Protein AF-A0A5K0Y7M5-F1 (afdb_monomer_lite)

Structure (mmCIF, N/CA/C/O backbone):
data_AF-A0A5K0Y7M5-F1
#
_entry.id   AF-A0A5K0Y7M5-F1
#
loop_
_atom_site.group_PDB
_atom_site.id
_atom_site.type_symbol
_atom_site.label_atom_id
_atom_site.label_alt_id
_atom_site.label_comp_id
_atom_site.label_asym_id
_atom_site.label_entity_id
_atom_site.label_seq_id
_atom_site.pdbx_PDB_ins_code
_atom_site.Cartn_x
_atom_site.Cartn_y
_atom_site.Cartn_z
_atom_site.occupancy
_atom_site.B_iso_or_equiv
_atom_site.auth_seq_id
_atom_site.auth_comp_id
_atom_site.auth_asym_id
_atom_site.auth_atom_id
_atom_site.pdbx_PDB_model_num
ATOM 1 N N . PHE A 1 1 ? 3.716 17.252 -8.689 1.00 55.22 1 PHE A N 1
ATOM 2 C CA . PHE A 1 1 ? 4.107 16.010 -9.381 1.00 55.22 1 PHE A CA 1
ATOM 3 C C . PHE A 1 1 ? 5.021 16.447 -10.497 1.00 55.22 1 PHE A C 1
ATOM 5 O O . PHE A 1 1 ? 4.531 16.986 -11.481 1.00 55.22 1 PHE A O 1
ATOM 12 N N . ASP A 1 2 ? 6.326 16.299 -10.298 1.00 57.94 2 ASP A N 1
ATOM 13 C CA . ASP A 1 2 ? 7.322 16.937 -11.171 1.00 57.94 2 ASP A CA 1
ATOM 14 C C . ASP A 1 2 ? 7.666 16.073 -12.393 1.00 57.94 2 ASP A C 1
ATOM 16 O O . ASP A 1 2 ? 8.540 16.413 -13.174 1.00 57.94 2 ASP A O 1
ATOM 20 N N . GLY A 1 3 ? 6.958 14.952 -12.595 1.00 61.59 3 GLY A N 1
ATOM 21 C CA . GLY A 1 3 ? 7.125 14.074 -13.759 1.00 61.59 3 GLY A CA 1
ATOM 22 C C . GLY A 1 3 ? 8.392 13.212 -13.737 1.00 61.59 3 GLY A C 1
ATOM 23 O O . GLY A 1 3 ? 8.400 12.162 -14.372 1.00 61.59 3 GLY A O 1
ATOM 24 N N . ASP A 1 4 ? 9.404 13.596 -12.958 1.00 66.88 4 ASP A N 1
ATOM 25 C CA . ASP A 1 4 ? 10.690 12.893 -12.849 1.00 66.88 4 ASP A CA 1
ATOM 26 C C . ASP A 1 4 ? 10.598 11.538 -12.127 1.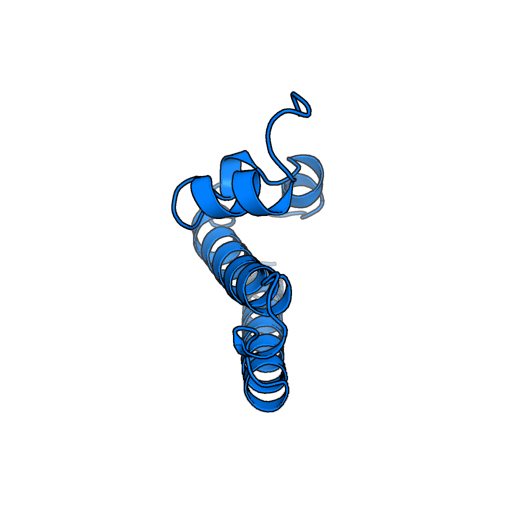00 66.88 4 ASP A C 1
ATOM 28 O O . ASP A 1 4 ? 11.409 10.644 -12.370 1.00 66.88 4 ASP A O 1
ATOM 32 N N . PHE A 1 5 ? 9.577 11.346 -11.284 1.00 67.62 5 PHE A N 1
ATOM 33 C CA . PHE A 1 5 ? 9.327 10.088 -10.580 1.00 67.62 5 PHE A CA 1
ATOM 34 C C . PHE A 1 5 ? 7.9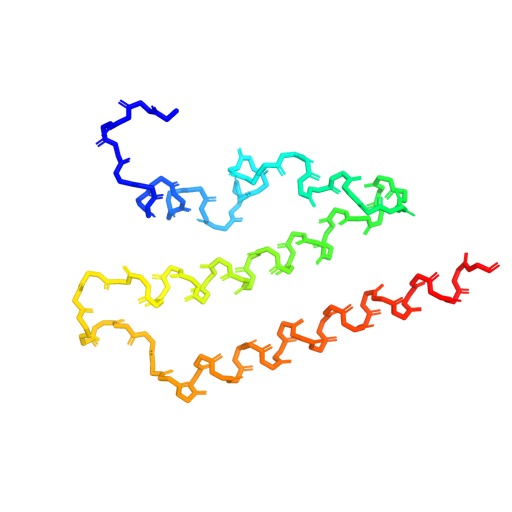69 9.496 -10.969 1.00 67.62 5 PHE A C 1
ATOM 36 O O . PHE A 1 5 ? 6.941 10.166 -10.828 1.00 67.62 5 PHE A O 1
ATOM 43 N N . PRO A 1 6 ? 7.907 8.217 -11.391 1.00 86.31 6 PRO A N 1
ATOM 44 C CA . PRO A 1 6 ? 6.636 7.518 -11.515 1.00 86.31 6 PRO A CA 1
ATOM 45 C C . PRO A 1 6 ? 5.886 7.573 -10.182 1.00 86.31 6 PRO A C 1
ATOM 47 O O . PRO A 1 6 ? 6.495 7.375 -9.131 1.00 86.31 6 PRO A O 1
ATOM 50 N N . LEU A 1 7 ? 4.561 7.763 -10.217 1.00 86.44 7 LEU A N 1
ATOM 51 C CA . LEU A 1 7 ? 3.716 7.874 -9.015 1.00 86.44 7 LEU A CA 1
ATOM 52 C C . LEU A 1 7 ? 4.021 6.788 -7.972 1.00 86.44 7 LEU A C 1
ATOM 54 O O . LEU A 1 7 ? 4.115 7.069 -6.783 1.00 86.44 7 LEU A O 1
ATOM 58 N N . ARG A 1 8 ? 4.251 5.550 -8.424 1.00 88.62 8 ARG A N 1
ATOM 59 C CA . ARG A 1 8 ? 4.637 4.427 -7.562 1.00 88.62 8 ARG A CA 1
ATOM 60 C C . ARG A 1 8 ? 5.902 4.703 -6.748 1.00 88.62 8 ARG A C 1
ATOM 62 O O . ARG A 1 8 ? 5.944 4.340 -5.580 1.00 88.62 8 ARG A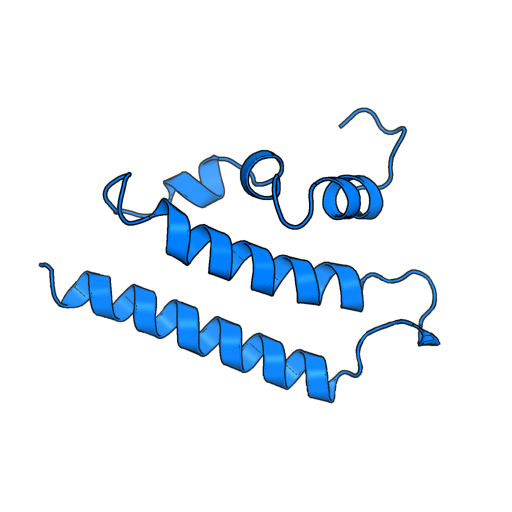 O 1
ATOM 69 N N . GLN A 1 9 ? 6.942 5.249 -7.372 1.00 89.31 9 GLN A N 1
ATOM 70 C CA . GLN A 1 9 ? 8.212 5.498 -6.697 1.00 89.31 9 GLN A CA 1
ATOM 71 C C . GLN A 1 9 ? 8.064 6.610 -5.664 1.00 89.31 9 GLN A C 1
ATOM 73 O O . GLN A 1 9 ? 8.480 6.432 -4.527 1.00 89.31 9 GLN A O 1
ATOM 78 N N . TRP A 1 10 ? 7.371 7.685 -6.028 1.00 88.94 10 TRP A N 1
ATOM 79 C CA . TRP A 1 10 ? 7.077 8.776 -5.105 1.00 88.94 10 TRP A CA 1
ATOM 80 C C . TRP A 1 10 ? 6.288 8.302 -3.872 1.00 88.94 10 TRP A C 1
ATOM 82 O O . TRP A 1 10 ? 6.640 8.615 -2.738 1.00 88.94 10 TRP A O 1
ATOM 92 N N . VAL A 1 11 ? 5.272 7.456 -4.076 1.00 89.69 11 VAL A N 1
ATOM 93 C CA . VAL A 1 11 ? 4.516 6.838 -2.973 1.00 89.69 11 VAL A CA 1
ATOM 94 C C . VAL A 1 11 ? 5.389 5.883 -2.148 1.00 89.69 11 VAL A C 1
ATOM 96 O O . VAL A 1 11 ? 5.261 5.848 -0.927 1.00 89.69 11 VAL A O 1
ATOM 99 N N . ALA A 1 12 ? 6.279 5.114 -2.782 1.00 90.62 12 ALA A N 1
ATOM 100 C CA . ALA A 1 12 ? 7.176 4.196 -2.079 1.00 90.62 12 ALA A CA 1
ATOM 101 C C . ALA A 1 12 ? 8.190 4.929 -1.185 1.00 90.62 12 ALA A C 1
ATOM 103 O O . ALA A 1 12 ? 8.497 4.434 -0.107 1.00 90.62 12 ALA A O 1
ATOM 104 N N . GLU A 1 13 ? 8.682 6.094 -1.610 1.00 89.94 13 GLU A N 1
ATOM 105 C CA . GLU A 1 13 ? 9.626 6.914 -0.838 1.00 89.94 13 GLU A CA 1
ATOM 106 C C . GLU A 1 13 ? 8.969 7.584 0.376 1.00 89.94 13 GLU 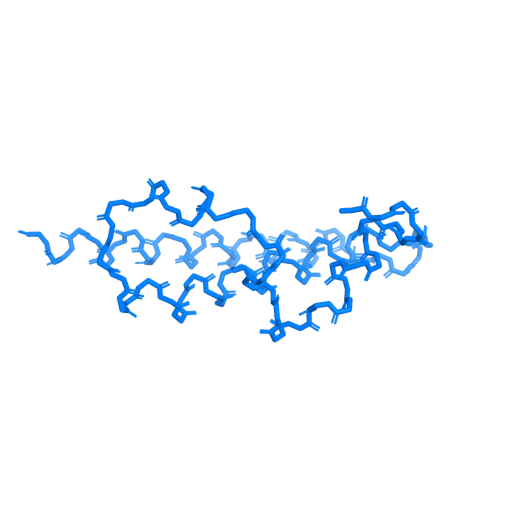A C 1
ATOM 108 O O . GLU A 1 13 ? 9.602 7.724 1.420 1.00 89.94 13 GLU A O 1
ATOM 113 N N . ALA A 1 14 ? 7.688 7.947 0.277 1.00 89.12 14 ALA A N 1
ATOM 114 C CA . ALA A 1 14 ? 6.928 8.489 1.403 1.00 89.12 14 ALA A CA 1
ATOM 115 C C . ALA A 1 14 ? 6.456 7.412 2.403 1.00 89.12 14 ALA A C 1
ATOM 117 O O . ALA A 1 14 ? 6.107 7.718 3.546 1.00 89.12 14 ALA A O 1
ATOM 118 N N . PHE A 1 15 ? 6.413 6.144 1.992 1.00 89.31 15 PHE A N 1
ATOM 119 C CA . PHE A 1 15 ? 5.888 5.054 2.808 1.00 89.31 15 PHE A CA 1
ATOM 120 C C . PHE A 1 15 ? 6.892 4.568 3.878 1.00 89.31 15 PHE A C 1
ATOM 122 O O . PHE A 1 15 ? 8.077 4.421 3.587 1.00 89.31 15 PHE A O 1
ATOM 129 N N . PRO A 1 16 ? 6.444 4.202 5.099 1.00 87.75 16 PRO A N 1
ATOM 130 C CA . PRO A 1 16 ? 5.098 4.389 5.655 1.00 87.75 16 PRO A CA 1
ATOM 131 C C . PRO A 1 16 ? 4.921 5.732 6.383 1.00 87.75 16 PRO A C 1
ATOM 133 O O . PRO A 1 16 ? 3.795 6.106 6.693 1.00 87.75 16 PRO A O 1
ATOM 136 N N . VAL A 1 17 ? 6.017 6.432 6.693 1.00 84.38 17 VAL A N 1
ATOM 137 C CA . VAL A 1 17 ? 6.050 7.516 7.694 1.00 84.38 17 VAL A CA 1
ATOM 138 C C . VAL A 1 17 ? 5.396 8.804 7.198 1.00 84.38 17 VAL A C 1
ATOM 140 O O . VAL A 1 17 ? 4.649 9.428 7.942 1.00 84.38 17 VAL A O 1
ATOM 143 N N . ALA A 1 18 ? 5.650 9.184 5.949 1.00 83.00 18 ALA A N 1
ATOM 144 C CA . ALA A 1 18 ? 5.162 10.420 5.340 1.00 83.00 18 ALA A CA 1
ATOM 145 C C . ALA A 1 18 ? 3.944 10.167 4.438 1.00 83.00 18 ALA A C 1
ATOM 147 O O . ALA A 1 18 ? 3.648 10.947 3.535 1.00 83.00 18 ALA A O 1
ATOM 148 N N . ILE A 1 19 ? 3.223 9.057 4.644 1.00 82.25 19 ILE A N 1
ATOM 149 C CA . ILE A 1 19 ? 2.118 8.703 3.752 1.00 82.25 19 ILE A CA 1
ATOM 150 C C . ILE A 1 19 ? 0.974 9.723 3.823 1.00 82.25 19 ILE A C 1
ATOM 152 O O . ILE A 1 19 ? 0.314 9.981 2.824 1.00 82.25 19 ILE A O 1
ATOM 156 N N . SER A 1 20 ? 0.770 10.363 4.975 1.00 77.12 20 SER A N 1
ATOM 157 C CA . SER A 1 20 ? -0.177 11.472 5.118 1.00 77.12 20 SER A CA 1
ATOM 158 C C . SER A 1 20 ? 0.122 12.641 4.181 1.00 77.12 20 SER A C 1
ATOM 160 O O . SER A 1 20 ? -0.805 13.328 3.765 1.00 77.12 20 SER A O 1
ATOM 162 N N . ASP A 1 21 ? 1.391 12.841 3.829 1.00 79.75 21 ASP A N 1
ATOM 163 C CA . ASP A 1 21 ? 1.858 13.996 3.060 1.00 79.75 21 ASP A CA 1
ATOM 164 C C . ASP A 1 21 ? 1.628 13.799 1.557 1.00 79.75 21 ASP A C 1
ATOM 166 O O . ASP A 1 21 ? 1.656 14.753 0.780 1.00 79.75 21 ASP A O 1
ATOM 170 N N . VAL A 1 22 ? 1.372 12.551 1.148 1.00 79.94 22 VAL A N 1
ATOM 171 C CA . VAL A 1 22 ? 1.096 12.173 -0.242 1.00 79.94 22 VAL A CA 1
ATOM 172 C C . VAL A 1 22 ? -0.382 11.918 -0.523 1.00 79.94 22 VAL A C 1
ATOM 174 O O . VAL A 1 22 ? -0.774 11.794 -1.684 1.00 79.94 22 VAL A O 1
ATOM 177 N N . ILE A 1 23 ? -1.209 11.827 0.521 1.00 79.38 23 ILE A N 1
ATOM 178 C CA . ILE A 1 23 ? -2.654 11.651 0.391 1.00 79.38 23 ILE A CA 1
ATOM 179 C C . ILE A 1 23 ? -3.318 13.002 0.146 1.00 79.38 23 ILE A C 1
ATOM 181 O O . ILE A 1 23 ? -3.048 13.986 0.831 1.00 79.38 23 ILE A O 1
ATOM 185 N N . ASP A 1 24 ? -4.246 13.022 -0.808 1.00 81.19 24 ASP A N 1
ATOM 186 C CA . ASP A 1 24 ? -5.086 14.186 -1.050 1.00 81.19 24 ASP A CA 1
ATOM 187 C C . ASP A 1 24 ? -5.863 14.556 0.224 1.00 81.19 24 ASP A C 1
ATOM 189 O O . ASP A 1 24 ? -6.601 13.747 0.799 1.00 81.19 24 ASP A O 1
ATOM 193 N N . SER A 1 25 ? -5.694 15.798 0.669 1.00 75.75 25 SER A N 1
ATOM 194 C CA . SER A 1 25 ? -6.300 16.300 1.896 1.00 75.75 25 SER A CA 1
ATOM 195 C C . SER A 1 25 ? -7.829 16.277 1.848 1.00 75.75 25 SER A C 1
ATOM 197 O O . SER A 1 25 ? -8.457 16.107 2.894 1.00 75.75 25 SER A O 1
ATOM 199 N N . HIS A 1 26 ? -8.450 16.348 0.664 1.00 74.81 26 HIS A N 1
ATOM 200 C CA . HIS A 1 26 ? -9.896 16.204 0.504 1.00 74.81 26 HIS A CA 1
ATOM 201 C C . HIS A 1 26 ? -10.380 14.800 0.889 1.00 74.81 26 HIS A C 1
ATOM 203 O O . HIS A 1 26 ? -11.424 14.679 1.532 1.00 74.81 26 HIS A O 1
ATOM 209 N N . LEU A 1 27 ? -9.591 13.753 0.616 1.00 72.50 27 LEU A N 1
ATOM 210 C CA . LEU A 1 27 ? -9.909 12.378 1.029 1.00 72.50 27 LEU A CA 1
ATOM 211 C C . LEU A 1 27 ? -9.850 12.201 2.555 1.00 72.50 27 LEU A C 1
ATOM 213 O O . LEU A 1 27 ? -10.544 11.352 3.117 1.00 72.50 27 LEU A O 1
ATOM 217 N N . LEU A 1 28 ? -9.047 13.016 3.243 1.00 68.00 28 LEU A N 1
ATOM 218 C CA . LEU A 1 28 ? -8.982 13.047 4.707 1.00 68.00 28 LEU A CA 1
ATOM 219 C C . LEU A 1 28 ? -10.150 13.853 5.310 1.00 68.00 28 LEU A C 1
ATOM 221 O O . LEU A 1 28 ? -10.655 13.513 6.389 1.00 68.00 28 LEU A O 1
ATOM 225 N N . ASN A 1 29 ? -10.607 14.891 4.600 1.00 60.25 29 ASN A N 1
ATOM 226 C CA . ASN A 1 29 ? -11.595 15.863 5.075 1.00 60.25 29 ASN A CA 1
ATOM 227 C C . ASN A 1 29 ? -13.064 15.463 4.851 1.00 60.25 29 ASN A C 1
ATOM 229 O O . ASN A 1 29 ? -13.935 15.994 5.532 1.00 60.25 29 ASN A O 1
ATOM 233 N N . GLU A 1 30 ? -13.370 14.505 3.969 1.00 57.78 30 GLU A N 1
ATOM 234 C CA . GLU A 1 30 ? -14.753 14.038 3.716 1.00 57.78 30 GLU A CA 1
ATOM 235 C C . GLU A 1 30 ? -15.416 13.302 4.897 1.00 57.78 30 GLU A C 1
ATOM 237 O O . GLU A 1 30 ? -16.586 12.916 4.853 1.00 57.78 30 GLU A O 1
ATOM 242 N N . SER A 1 31 ? -14.697 13.096 5.995 1.00 54.19 31 SER A N 1
ATOM 243 C CA . SER A 1 31 ? -15.229 1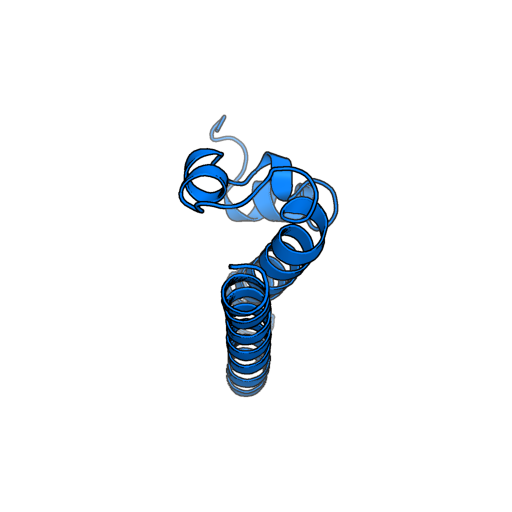2.406 7.161 1.00 54.19 31 SER A CA 1
ATOM 244 C C . SER A 1 31 ? -15.754 13.414 8.197 1.00 54.19 31 SER A C 1
ATOM 246 O O . SER A 1 31 ? -15.066 14.358 8.545 1.00 54.19 31 SER A O 1
ATOM 248 N N . ASN A 1 32 ? -16.962 13.237 8.740 1.00 51.94 32 ASN A N 1
ATOM 249 C CA . ASN A 1 32 ? -17.541 14.104 9.792 1.00 51.94 32 ASN A CA 1
ATOM 250 C C . ASN A 1 32 ? -16.976 13.806 11.206 1.00 51.94 32 ASN A C 1
ATOM 252 O O . ASN A 1 32 ? -17.732 13.504 12.125 1.00 51.94 32 ASN A O 1
ATOM 256 N N . ILE A 1 33 ? -15.654 13.774 11.377 1.00 52.59 33 ILE A N 1
ATOM 257 C CA . ILE A 1 33 ? -14.959 13.383 12.626 1.00 52.59 33 ILE A CA 1
ATOM 258 C C . ILE A 1 33 ? -14.164 14.573 13.198 1.00 52.59 33 ILE A C 1
ATOM 260 O O . ILE A 1 33 ? -13.808 15.510 12.478 1.00 52.59 33 ILE A O 1
ATOM 264 N N . THR A 1 34 ? -13.845 14.549 14.486 1.00 52.44 34 THR A N 1
ATOM 265 C CA . THR A 1 34 ? -12.958 15.521 15.141 1.00 52.44 34 THR A CA 1
ATOM 266 C C . THR A 1 34 ? -11.478 15.269 14.761 1.00 52.44 34 THR A C 1
ATOM 268 O O . THR A 1 34 ? -11.115 14.144 14.410 1.00 52.44 34 THR A O 1
ATOM 271 N N . PRO A 1 35 ? -10.592 16.287 14.763 1.00 55.88 35 PRO A N 1
ATOM 272 C CA . PRO A 1 35 ? -9.225 16.172 14.221 1.00 55.88 35 PRO A CA 1
ATOM 273 C C . PRO A 1 35 ? -8.280 15.199 14.954 1.00 55.88 35 PRO A C 1
ATOM 275 O O . PRO A 1 35 ? -7.397 14.629 14.320 1.00 55.88 35 PRO A O 1
ATOM 278 N N . ALA A 1 36 ? -8.449 15.001 16.266 1.00 54.81 36 ALA A N 1
ATOM 279 C CA . ALA A 1 36 ? -7.453 14.325 17.107 1.00 54.81 36 ALA A CA 1
ATOM 280 C C . ALA A 1 36 ? -7.536 12.784 17.073 1.00 54.81 36 ALA A C 1
ATOM 282 O O . ALA A 1 36 ? -6.519 12.118 16.915 1.00 54.81 36 ALA A O 1
ATOM 283 N N . GLU A 1 37 ? -8.738 12.205 17.154 1.00 53.81 37 GLU A N 1
ATOM 284 C CA . GLU A 1 37 ? -8.948 10.742 17.112 1.00 53.81 37 GLU A CA 1
ATOM 285 C C . GLU A 1 37 ? -8.862 10.180 15.685 1.00 53.81 37 GLU A C 1
ATOM 287 O O . GLU A 1 37 ? -8.610 8.994 15.475 1.00 53.81 37 GLU A O 1
ATOM 292 N N . ARG A 1 38 ? -9.023 11.054 14.683 1.00 58.38 38 ARG A N 1
ATOM 293 C CA . ARG A 1 38 ? -8.901 10.717 13.265 1.00 58.38 38 ARG A CA 1
ATOM 294 C C . ARG A 1 38 ? -7.480 10.275 12.889 1.00 58.38 38 ARG A C 1
ATOM 296 O O . ARG A 1 38 ? -7.348 9.445 11.999 1.00 58.38 38 ARG A O 1
ATOM 303 N N . SER A 1 39 ? -6.431 10.806 13.524 1.00 67.69 39 SER A N 1
ATOM 304 C CA . SER A 1 39 ? -5.077 10.750 12.949 1.00 67.69 39 SER A CA 1
ATOM 305 C C . SER A 1 39 ? -4.448 9.348 12.980 1.00 67.69 39 SER A C 1
ATOM 307 O O . SER A 1 39 ? -4.080 8.832 11.929 1.00 67.69 39 SER A O 1
ATOM 309 N N . ALA A 1 40 ? -4.388 8.677 14.137 1.00 71.88 40 ALA A N 1
ATOM 310 C CA . ALA A 1 40 ? -3.633 7.425 14.261 1.00 71.88 40 ALA A CA 1
ATOM 311 C C . ALA A 1 40 ? -4.286 6.262 13.500 1.00 71.88 40 ALA A C 1
ATOM 313 O O . ALA A 1 40 ? -3.649 5.611 12.679 1.00 71.88 40 ALA A O 1
ATOM 314 N N . ALA A 1 41 ? -5.584 6.041 13.706 1.00 73.75 41 ALA A N 1
ATOM 315 C CA . ALA A 1 41 ? -6.255 4.904 13.094 1.00 73.75 41 ALA A CA 1
ATOM 316 C C . ALA A 1 41 ? -6.527 5.083 11.590 1.00 73.75 41 ALA A C 1
ATOM 318 O O . ALA A 1 41 ? -6.590 4.092 10.858 1.00 73.75 41 ALA A O 1
ATOM 319 N N . MET A 1 42 ? -6.679 6.325 11.102 1.00 77.31 42 MET A N 1
ATOM 320 C CA . MET A 1 42 ? -6.670 6.561 9.655 1.00 77.31 42 MET A CA 1
ATOM 321 C C . MET A 1 42 ? -5.272 6.387 9.070 1.00 77.31 42 MET A C 1
ATOM 323 O O . MET A 1 42 ? -5.171 5.806 7.996 1.00 77.31 42 MET A O 1
ATOM 327 N N . ASN A 1 43 ? -4.210 6.806 9.763 1.00 80.38 43 ASN A N 1
ATOM 328 C CA . ASN A 1 43 ? -2.844 6.541 9.313 1.00 80.38 43 ASN A CA 1
ATOM 329 C C . ASN A 1 43 ? -2.573 5.037 9.208 1.00 80.38 43 ASN A C 1
ATOM 331 O O . ASN A 1 43 ? -2.117 4.587 8.162 1.00 80.38 43 ASN A O 1
ATOM 335 N N . ASP A 1 44 ? -2.959 4.238 10.205 1.00 84.56 44 ASP A N 1
ATOM 336 C CA . ASP A 1 44 ? -2.834 2.776 10.139 1.00 84.56 44 ASP A CA 1
ATOM 337 C C . ASP A 1 44 ? -3.596 2.188 8.944 1.00 84.56 44 ASP A C 1
ATOM 339 O O . ASP A 1 44 ? -3.111 1.295 8.245 1.00 84.56 44 ASP A O 1
ATOM 343 N N . LEU A 1 45 ? -4.801 2.701 8.680 1.00 86.69 45 LEU A N 1
ATOM 344 C CA . LEU A 1 45 ? -5.602 2.291 7.533 1.00 86.69 45 LEU A CA 1
ATOM 345 C C . LEU A 1 45 ? -4.915 2.631 6.203 1.00 86.69 45 LEU A C 1
ATOM 347 O O . LEU A 1 45 ? -4.880 1.789 5.305 1.00 86.69 45 LEU A O 1
ATOM 351 N N . LEU A 1 46 ? -4.370 3.840 6.083 1.00 87.31 46 LEU A N 1
ATOM 352 C CA . LEU A 1 46 ? -3.648 4.297 4.899 1.00 87.31 46 LEU A CA 1
ATOM 353 C C . LEU A 1 46 ? -2.379 3.478 4.674 1.00 87.31 46 LEU A C 1
ATOM 355 O O . LEU A 1 46 ? -2.140 3.044 3.550 1.00 87.31 46 LEU A O 1
ATOM 359 N N . VAL A 1 47 ? -1.621 3.192 5.734 1.00 90.88 47 VAL A N 1
ATOM 360 C CA . VAL A 1 47 ? -0.443 2.319 5.680 1.00 90.88 47 VAL A CA 1
ATOM 361 C C . VAL A 1 47 ? -0.833 0.936 5.161 1.00 90.88 47 VAL A C 1
ATOM 363 O O . VAL A 1 47 ? -0.241 0.470 4.192 1.00 90.88 47 VAL A O 1
ATOM 366 N N . MET A 1 48 ? -1.880 0.307 5.707 1.00 92.69 48 MET A N 1
ATOM 367 C CA . MET A 1 48 ? -2.328 -1.009 5.229 1.00 92.69 48 MET A CA 1
ATOM 368 C C . MET A 1 48 ? -2.755 -0.995 3.753 1.00 92.69 48 MET A C 1
ATOM 370 O O . MET A 1 48 ? -2.436 -1.921 3.007 1.00 92.69 48 MET A O 1
ATOM 374 N N . ILE A 1 49 ? -3.484 0.036 3.312 1.00 92.44 49 ILE A N 1
ATOM 375 C CA . ILE A 1 49 ? -3.910 0.165 1.909 1.00 92.44 49 ILE A CA 1
ATOM 376 C C . ILE A 1 49 ? -2.692 0.323 0.993 1.00 92.44 49 ILE A C 1
ATOM 378 O O . ILE A 1 49 ? -2.597 -0.356 -0.033 1.00 92.44 49 ILE A O 1
ATOM 382 N N . MET A 1 50 ? -1.757 1.196 1.367 1.00 93.44 50 MET A N 1
ATOM 383 C CA . MET A 1 50 ? -0.576 1.505 0.565 1.00 93.44 50 MET A CA 1
ATOM 384 C C . MET A 1 50 ? 0.411 0.345 0.515 1.00 93.44 50 MET A C 1
ATOM 386 O O . MET A 1 50 ? 0.965 0.081 -0.546 1.00 93.44 50 MET A O 1
ATOM 390 N N . GLU A 1 51 ? 0.567 -0.415 1.597 1.00 95.50 51 GLU A N 1
ATOM 391 C CA . GLU A 1 51 ? 1.380 -1.633 1.619 1.00 95.50 51 GLU A CA 1
ATOM 392 C C . GLU A 1 51 ? 0.889 -2.660 0.583 1.00 95.50 51 GLU A C 1
ATOM 394 O O . GLU A 1 51 ? 1.677 -3.178 -0.220 1.00 95.50 51 GLU A O 1
ATOM 399 N N . ILE A 1 52 ? -0.428 -2.907 0.533 1.00 97.00 52 ILE A N 1
ATOM 400 C CA . ILE A 1 52 ? -1.033 -3.793 -0.473 1.00 97.00 52 ILE A CA 1
ATOM 401 C C . ILE A 1 52 ? -0.869 -3.202 -1.875 1.00 97.00 52 ILE A C 1
ATOM 403 O O . ILE A 1 52 ? -0.450 -3.912 -2.792 1.00 97.00 52 ILE A O 1
ATOM 407 N N . GLY A 1 53 ? -1.168 -1.912 -2.057 1.00 94.94 53 GLY A N 1
ATOM 408 C CA . GLY A 1 53 ? -1.073 -1.233 -3.351 1.00 94.94 53 GLY A CA 1
ATOM 409 C C . GLY A 1 53 ? 0.345 -1.241 -3.932 1.00 94.94 53 GLY A C 1
ATOM 410 O O . GLY A 1 53 ? 0.541 -1.577 -5.103 1.00 94.94 53 GLY A O 1
ATOM 411 N N . LEU A 1 54 ? 1.357 -0.950 -3.113 1.00 95.06 54 LEU A N 1
ATOM 412 C CA . LEU A 1 54 ? 2.771 -0.987 -3.497 1.00 95.06 54 LEU A CA 1
ATOM 413 C C . LEU A 1 54 ? 3.223 -2.404 -3.849 1.00 95.06 54 LEU A C 1
ATOM 415 O O . LEU A 1 54 ? 3.921 -2.603 -4.846 1.00 95.06 54 LEU A O 1
ATOM 419 N N . SER A 1 55 ? 2.784 -3.398 -3.079 1.00 96.56 55 SER A N 1
ATOM 420 C CA . SER A 1 55 ? 3.115 -4.798 -3.346 1.00 96.56 55 SER A CA 1
ATOM 421 C C . SER A 1 55 ? 2.460 -5.319 -4.629 1.00 96.56 55 SER A C 1
ATOM 423 O O . SER A 1 55 ? 3.099 -6.037 -5.396 1.00 96.56 55 SER A O 1
ATOM 425 N N . CYS A 1 56 ? 1.215 -4.927 -4.911 1.00 96.56 56 CYS A N 1
ATOM 426 C CA . CYS A 1 56 ? 0.505 -5.298 -6.141 1.00 96.56 56 CYS A CA 1
ATOM 427 C C . CYS A 1 56 ? 1.049 -4.576 -7.383 1.00 96.56 56 CYS A C 1
ATOM 429 O O . CYS A 1 56 ? 0.995 -5.118 -8.485 1.00 96.56 56 CYS A O 1
ATOM 431 N N . SER A 1 57 ? 1.579 -3.362 -7.216 1.00 94.69 57 SER A N 1
ATOM 432 C CA . SER A 1 57 ? 2.079 -2.516 -8.310 1.00 94.69 57 SER A CA 1
ATOM 433 C C . SER A 1 57 ? 3.552 -2.744 -8.660 1.00 94.69 57 SER A C 1
ATOM 435 O O . SER A 1 57 ? 4.127 -1.985 -9.443 1.00 94.69 57 SER A O 1
ATOM 437 N N . ARG A 1 58 ? 4.197 -3.783 -8.113 1.00 93.88 58 ARG A N 1
ATOM 438 C CA . ARG A 1 58 ? 5.569 -4.147 -8.497 1.00 93.88 58 ARG A CA 1
ATOM 439 C C . ARG A 1 58 ? 5.667 -4.408 -10.003 1.00 93.88 58 ARG A C 1
ATOM 441 O O . ARG A 1 58 ? 4.779 -5.012 -10.613 1.00 93.88 58 ARG A O 1
ATOM 448 N N . VAL A 1 59 ? 6.763 -3.922 -10.590 1.00 91.75 59 VAL A N 1
ATOM 449 C CA . VAL A 1 59 ? 6.998 -3.956 -12.041 1.00 91.75 59 VAL A CA 1
ATOM 450 C C . VAL A 1 59 ? 7.037 -5.402 -12.519 1.00 91.75 59 VAL A C 1
ATOM 452 O O . VAL A 1 59 ? 6.266 -5.773 -13.405 1.00 91.75 59 VAL A O 1
ATOM 455 N N . SER A 1 60 ? 7.860 -6.232 -11.872 1.00 94.75 60 SER A N 1
ATOM 456 C CA . SER A 1 60 ? 7.908 -7.657 -12.167 1.00 94.75 60 SER A CA 1
ATOM 457 C C . SER A 1 60 ? 6.667 -8.373 -11.620 1.00 94.75 60 SER A C 1
ATOM 459 O O . SER A 1 60 ? 6.387 -8.269 -10.422 1.00 94.75 60 SER A O 1
ATOM 461 N N . PRO A 1 61 ? 5.947 -9.157 -12.446 1.00 95.50 61 PRO A N 1
ATOM 462 C CA . PRO A 1 61 ? 4.831 -9.976 -11.982 1.00 95.50 61 PRO A CA 1
ATOM 463 C C . PRO A 1 61 ? 5.216 -10.952 -10.868 1.00 95.50 61 PRO A C 1
ATOM 465 O O . PRO A 1 61 ? 4.428 -11.155 -9.952 1.00 95.50 61 PRO A O 1
ATOM 468 N N . SER A 1 62 ? 6.426 -11.523 -10.920 1.00 96.94 62 SER A N 1
ATOM 469 C CA . SER A 1 62 ? 6.894 -12.515 -9.943 1.00 96.94 62 SER A CA 1
ATOM 470 C C . SER A 1 62 ? 7.175 -11.923 -8.566 1.00 96.94 62 SER A C 1
ATOM 472 O O . SER A 1 62 ? 7.269 -12.657 -7.590 1.00 96.94 62 SER A O 1
ATOM 474 N N . GLU A 1 63 ? 7.348 -10.606 -8.482 1.00 96.25 63 GLU A N 1
ATOM 475 C CA . GLU A 1 63 ? 7.592 -9.923 -7.218 1.00 96.25 63 GLU A CA 1
ATOM 476 C C . GLU A 1 63 ? 6.292 -9.439 -6.571 1.00 96.25 63 GLU A C 1
ATOM 478 O O . GLU A 1 63 ? 6.328 -8.999 -5.421 1.00 96.25 63 GLU A O 1
ATOM 483 N N . ARG A 1 64 ? 5.158 -9.476 -7.285 1.00 97.31 64 ARG A N 1
ATOM 484 C CA . ARG A 1 64 ? 3.864 -9.039 -6.751 1.00 97.31 64 ARG A CA 1
ATOM 485 C C . ARG A 1 64 ? 3.394 -9.982 -5.649 1.00 97.31 64 ARG A C 1
ATOM 487 O O . ARG A 1 64 ? 3.666 -11.178 -5.674 1.00 97.31 64 ARG A O 1
ATOM 494 N N . MET A 1 65 ? 2.662 -9.422 -4.690 1.00 97.81 65 MET A N 1
ATOM 495 C CA . MET A 1 65 ? 2.013 -10.198 -3.633 1.00 97.81 65 MET A CA 1
ATOM 496 C C . MET A 1 65 ? 1.066 -11.248 -4.234 1.00 97.81 65 MET A C 1
ATOM 498 O O . MET A 1 65 ? 0.340 -10.953 -5.186 1.00 97.81 65 MET A O 1
ATOM 502 N N . ASP A 1 66 ? 1.051 -12.456 -3.663 1.00 97.94 66 ASP A N 1
ATOM 503 C CA . ASP A 1 66 ? 0.114 -13.507 -4.069 1.00 97.94 66 ASP A CA 1
ATOM 504 C C . ASP A 1 66 ? -1.335 -13.042 -3.858 1.00 97.94 66 ASP A C 1
ATOM 506 O O . ASP A 1 66 ? -1.675 -12.451 -2.831 1.00 97.94 66 ASP A O 1
ATOM 510 N N . MET A 1 67 ? -2.220 -13.322 -4.817 1.00 96.94 67 MET A N 1
ATOM 511 C CA . MET A 1 67 ? -3.608 -12.855 -4.754 1.00 96.94 67 MET A CA 1
ATOM 512 C C . MET A 1 67 ? -4.382 -13.394 -3.542 1.00 96.94 67 MET A C 1
ATOM 514 O O . MET A 1 67 ? -5.325 -12.744 -3.088 1.00 96.94 67 MET A O 1
ATOM 518 N N . LYS A 1 68 ? -4.000 -14.548 -2.985 1.00 98.00 68 LYS A N 1
ATOM 519 C CA . LYS A 1 68 ? -4.572 -15.063 -1.733 1.00 98.00 68 LYS A CA 1
ATOM 520 C C . LYS A 1 68 ? -4.213 -14.149 -0.563 1.00 98.00 68 LYS A C 1
ATOM 522 O O . LYS A 1 68 ? -5.102 -13.797 0.212 1.00 98.00 68 LYS A O 1
ATOM 527 N N . GLU A 1 69 ? -2.962 -13.704 -0.491 1.00 97.94 69 GLU A N 1
ATOM 528 C CA . GLU A 1 69 ? -2.482 -12.756 0.522 1.00 97.94 69 GLU A CA 1
ATOM 529 C C . GLU A 1 69 ? -3.132 -11.377 0.349 1.00 97.94 69 GLU A C 1
ATOM 531 O O . GLU A 1 69 ? -3.591 -10.782 1.325 1.00 97.94 69 GLU A O 1
ATOM 536 N N . VAL A 1 70 ? -3.310 -10.916 -0.897 1.00 97.62 70 VAL A N 1
ATOM 537 C CA . VAL A 1 70 ? -4.056 -9.679 -1.192 1.00 97.62 70 VAL A CA 1
ATOM 538 C C . VAL A 1 70 ? -5.474 -9.754 -0.620 1.00 97.62 70 VAL A C 1
ATOM 540 O O . VAL A 1 70 ? -5.933 -8.826 0.046 1.00 97.62 70 VAL A O 1
ATOM 543 N N . VAL A 1 71 ? -6.181 -10.871 -0.820 1.00 97.88 71 VAL A N 1
ATOM 544 C CA . VAL A 1 71 ? -7.538 -11.058 -0.281 1.00 97.88 71 VAL A CA 1
ATOM 545 C C . VAL A 1 71 ? -7.547 -11.049 1.250 1.00 97.88 71 VAL A C 1
ATOM 547 O O . VAL A 1 71 ? -8.468 -10.482 1.846 1.00 97.88 71 VAL A O 1
ATOM 550 N N . VAL A 1 72 ? -6.549 -11.648 1.903 1.00 97.62 72 VAL A N 1
ATOM 551 C CA . VAL A 1 72 ? -6.407 -11.608 3.369 1.00 97.62 72 VAL A CA 1
ATOM 552 C C . VAL A 1 72 ? -6.206 -10.168 3.851 1.00 97.62 72 VAL A C 1
ATOM 554 O O . VAL A 1 72 ? -6.942 -9.713 4.733 1.00 97.62 72 VAL A O 1
ATOM 557 N N . GLY A 1 73 ? -5.297 -9.418 3.224 1.00 96.31 73 GLY A N 1
ATOM 558 C CA . GLY A 1 73 ? -5.043 -8.014 3.548 1.00 96.31 73 GLY A CA 1
ATOM 559 C C . GLY A 1 73 ? -6.275 -7.123 3.353 1.00 96.31 73 GLY A C 1
ATOM 560 O O . GLY A 1 73 ? -6.658 -6.375 4.255 1.00 96.31 73 GLY A O 1
ATOM 561 N N . LEU A 1 74 ? -6.987 -7.271 2.232 1.00 96.56 74 LEU A N 1
ATOM 562 C CA . LEU A 1 74 ? -8.220 -6.520 1.965 1.00 96.56 74 LEU A CA 1
ATOM 563 C C . LEU A 1 74 ? -9.331 -6.841 2.978 1.00 96.56 74 LEU A C 1
ATOM 565 O O . LEU A 1 74 ? -10.087 -5.954 3.383 1.00 96.56 74 LEU A O 1
ATOM 569 N N . ARG A 1 75 ? -9.435 -8.095 3.440 1.00 96.38 75 ARG A N 1
ATOM 570 C CA . ARG A 1 75 ? -10.373 -8.465 4.515 1.00 96.38 75 ARG A CA 1
ATOM 571 C C . ARG A 1 75 ? -10.011 -7.790 5.835 1.00 96.38 75 ARG A C 1
ATOM 573 O O . ARG A 1 75 ? -10.925 -7.337 6.525 1.00 96.38 75 ARG A O 1
ATOM 580 N N . ARG A 1 76 ? -8.718 -7.688 6.162 1.00 93.81 76 ARG A N 1
ATOM 581 C CA . ARG A 1 76 ? -8.228 -6.978 7.352 1.00 93.81 76 ARG A CA 1
ATOM 582 C C . ARG A 1 76 ? -8.569 -5.488 7.288 1.00 93.81 76 ARG A C 1
ATOM 584 O O . ARG A 1 76 ? -9.189 -4.983 8.216 1.00 93.81 76 ARG A O 1
ATOM 591 N N . ILE A 1 77 ? -8.298 -4.826 6.163 1.00 92.44 77 ILE A N 1
ATOM 592 C CA . ILE A 1 77 ? -8.673 -3.420 5.912 1.00 92.44 77 ILE A CA 1
ATOM 593 C C . ILE A 1 77 ? -10.182 -3.204 6.090 1.00 92.44 77 ILE A C 1
ATOM 595 O O . ILE A 1 77 ? -10.620 -2.282 6.783 1.00 92.44 77 ILE A O 1
ATOM 599 N N . ARG A 1 78 ? -11.005 -4.086 5.511 1.00 90.38 78 ARG A N 1
ATOM 600 C CA . ARG A 1 78 ? -12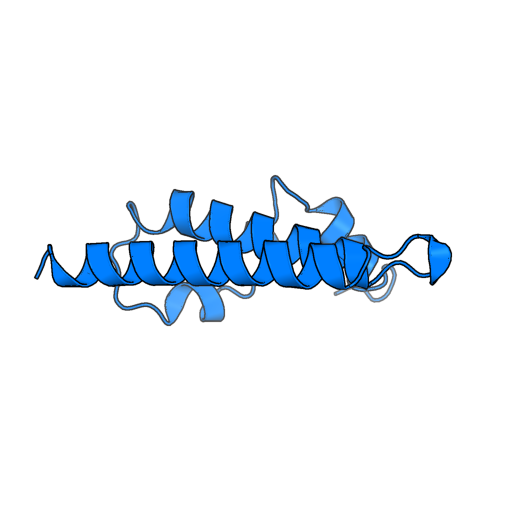.467 -4.029 5.662 1.00 90.38 78 ARG A CA 1
ATOM 601 C C . ARG A 1 78 ? -12.916 -4.203 7.116 1.00 90.38 78 ARG A C 1
ATOM 603 O O . ARG A 1 78 ? -13.912 -3.616 7.528 1.00 90.38 78 ARG A O 1
ATOM 610 N N . GLN A 1 79 ? -12.219 -5.025 7.896 1.00 88.94 79 GLN A N 1
ATOM 611 C CA . GLN A 1 79 ? -12.526 -5.192 9.312 1.00 88.94 79 GLN A CA 1
ATOM 612 C C . GLN A 1 79 ? -12.145 -3.941 10.114 1.00 88.94 79 GLN A C 1
ATOM 614 O O . GLN A 1 79 ? -12.959 -3.460 10.899 1.00 88.94 79 GLN A O 1
ATOM 619 N N . THR A 1 80 ? -10.967 -3.365 9.865 1.00 83.56 80 THR A N 1
ATOM 620 C CA . THR A 1 80 ? -10.518 -2.127 10.518 1.00 83.56 80 THR A CA 1
ATOM 621 C C . THR A 1 80 ? -11.457 -0.959 10.221 1.00 83.56 80 THR A C 1
ATOM 623 O O . THR A 1 80 ? -11.887 -0.265 11.137 1.00 83.56 80 THR A O 1
ATOM 626 N N . THR A 1 81 ? -11.859 -0.773 8.961 1.00 79.50 81 THR A N 1
ATOM 627 C CA . THR A 1 81 ? -12.819 0.282 8.576 1.00 79.50 81 THR A CA 1
ATOM 628 C C . THR A 1 81 ? -14.174 0.127 9.265 1.00 79.50 81 THR A C 1
ATOM 630 O O . THR A 1 81 ? -14.758 1.120 9.694 1.00 79.50 81 THR A O 1
ATOM 633 N N . ARG A 1 82 ? -14.668 -1.106 9.433 1.00 78.94 82 ARG A N 1
ATOM 634 C CA . ARG A 1 82 ? -15.899 -1.386 10.191 1.00 78.94 82 ARG A CA 1
ATOM 635 C C . ARG A 1 82 ? -15.776 -1.031 11.665 1.00 78.94 82 ARG A C 1
ATOM 637 O O . ARG A 1 82 ? -16.691 -0.416 12.203 1.00 78.94 82 ARG A O 1
ATOM 644 N N . ILE A 1 83 ? -14.661 -1.394 12.293 1.00 72.75 83 ILE A N 1
ATOM 645 C CA . ILE A 1 83 ? -14.373 -1.064 13.693 1.00 72.75 83 ILE A CA 1
ATOM 646 C C . ILE A 1 83 ? -14.351 0.460 13.875 1.00 72.75 83 ILE A C 1
ATOM 648 O O . ILE A 1 83 ? -15.052 0.986 14.735 1.00 72.75 83 ILE A O 1
ATOM 652 N N . LEU A 1 84 ? -13.649 1.186 12.999 1.00 66.44 84 LEU A N 1
ATOM 653 C CA . LEU A 1 84 ? -13.628 2.653 13.011 1.00 66.44 84 LEU A CA 1
ATOM 654 C C . LEU A 1 84 ? -15.008 3.268 12.772 1.00 66.44 84 LEU A C 1
ATOM 656 O O . LEU A 1 84 ? -15.338 4.290 13.365 1.00 66.44 84 LEU A O 1
ATOM 660 N N . GLY A 1 85 ? -15.836 2.643 11.935 1.00 62.91 85 GLY A N 1
ATOM 661 C CA . GLY A 1 85 ? -17.236 3.017 11.769 1.00 62.91 85 GLY A CA 1
ATOM 662 C C . GLY A 1 85 ? -18.061 2.823 13.045 1.00 62.91 85 GLY A C 1
ATOM 663 O O . GLY A 1 85 ? -18.850 3.696 13.376 1.00 62.91 85 GLY A O 1
ATOM 664 N N . GLN A 1 86 ? -17.868 1.727 13.784 1.00 57.72 86 GLN A N 1
ATOM 665 C CA . GLN A 1 86 ? -18.594 1.440 15.030 1.00 57.72 86 GLN A CA 1
ATOM 666 C C . GLN A 1 86 ? -18.221 2.389 16.172 1.00 57.72 86 GLN A C 1
ATOM 668 O O . GLN A 1 86 ? -19.120 2.852 16.870 1.00 57.72 86 GLN A O 1
ATOM 673 N N . PHE A 1 87 ? -16.942 2.759 16.313 1.00 56.44 87 PHE A N 1
ATOM 674 C CA . PHE A 1 87 ? -16.532 3.804 17.261 1.00 56.44 87 PHE A CA 1
ATOM 675 C C . PHE A 1 87 ? -17.276 5.131 17.014 1.00 56.44 87 PHE A C 1
ATOM 677 O O . PHE A 1 87 ? -17.639 5.815 17.968 1.00 56.44 87 PHE A O 1
ATOM 684 N N . LYS A 1 88 ? -17.616 5.459 15.755 1.00 52.69 88 LYS A N 1
ATOM 685 C CA . LYS A 1 88 ? -18.436 6.644 15.428 1.00 52.69 88 LYS A CA 1
ATOM 686 C C . LYS A 1 88 ? -19.898 6.539 15.875 1.00 52.69 88 LYS A C 1
ATOM 688 O O . LYS A 1 88 ? -20.518 7.574 16.094 1.00 52.69 88 LYS A O 1
ATOM 693 N N . TYR A 1 89 ? -20.466 5.333 15.966 1.00 51.16 89 TYR A N 1
ATOM 694 C CA . TYR A 1 89 ? -21.861 5.130 16.387 1.00 51.16 89 TYR A CA 1
ATOM 695 C C . TYR A 1 89 ? -22.031 5.110 17.909 1.00 51.16 89 TYR A C 1
ATOM 697 O O . TYR A 1 89 ? -23.129 5.364 18.385 1.00 51.16 89 TYR A O 1
ATOM 705 N N . ILE A 1 90 ? -20.970 4.807 18.661 1.00 49.31 90 ILE A N 1
ATOM 706 C CA . ILE A 1 90 ? -21.011 4.706 20.130 1.00 49.31 90 ILE A CA 1
ATOM 707 C C . ILE A 1 90 ? -20.806 6.078 20.804 1.00 49.31 90 ILE A C 1
ATOM 709 O O . ILE A 1 90 ? -21.262 6.280 21.923 1.00 49.31 90 ILE A O 1
ATOM 713 N N . HIS A 1 91 ? -20.164 7.036 20.124 1.00 49.12 91 HIS A N 1
ATOM 714 C CA . HIS A 1 91 ? -19.930 8.401 20.627 1.00 49.12 91 HIS A CA 1
ATOM 715 C C . HIS A 1 91 ? -20.935 9.457 20.112 1.00 49.12 91 HIS A C 1
ATOM 717 O O . HIS A 1 91 ? -20.636 10.651 20.139 1.00 49.12 91 HIS A O 1
ATOM 723 N N . ARG A 1 92 ? -22.115 9.039 19.637 1.00 45.53 92 ARG A N 1
ATOM 724 C CA . ARG A 1 92 ? -23.271 9.913 19.364 1.00 45.53 92 ARG A CA 1
ATOM 725 C C . ARG A 1 92 ? -24.351 9.691 20.408 1.00 45.53 92 ARG A C 1
ATOM 727 O O . ARG A 1 92 ? -25.015 10.693 20.745 1.00 45.53 92 ARG A O 1
#

InterPro domains:
  IPR052451 Serine/threonine kinase-like [PTHR48008] (1-75)

Radius of gyration: 15.1 Å; chains: 1; bounding box: 34×32×34 Å

Sequence (92 aa):
FDGDFPLRQWVAEAFPVAISDVIDSHLLNESNITPAERSAAMNDLLVMIMEIGLSCSRVSPSERMDMKEVVVGLRRIRQTTRILGQFKYIHR

Organism: NCBI:txid210225

Foldseek 3Di:
DPPPDDPLVVCVVCPLPNNVVVDDVVVLVPDPDDDPVSPPLVSVLSNLVSVQVSLQPDPDPVSHDDVVVSVVSVVVSVVSVVVVVVVVVVVD

Secondary structure (DSSP, 8-state):
--SSS-HHHHHHHHTTTTHHHHS-HHHHHTS---HHHHHHHHHHHHHHHHHHHHHHT-SSGGGSPPHHHHHHHHHHHHHHHHHHHHHHHHT-

pLDDT: mean 79.93, std 16.02, range [45.53, 98.0]